Protein AF-A0A4P8IVI5-F1 (afdb_monomer_lite)

Organism: NCBI:txid2571746

pLDDT: mean 86.9, std 10.4, range [58.88, 97.25]

Structure (mmCIF, N/CA/C/O backbone):
data_AF-A0A4P8IVI5-F1
#
_entry.id   AF-A0A4P8IVI5-F1
#
loop_
_atom_site.group_PDB
_atom_site.id
_atom_site.type_symbol
_atom_site.label_atom_id
_atom_site.label_alt_id
_atom_site.label_comp_id
_atom_site.label_asym_id
_atom_site.label_entity_id
_atom_site.label_seq_id
_atom_site.pdbx_PDB_ins_code
_atom_site.Cartn_x
_atom_site.Cartn_y
_atom_site.Cartn_z
_atom_site.occupancy
_atom_site.B_iso_or_equiv
_atom_site.auth_seq_id
_atom_site.auth_comp_id
_atom_site.auth_asym_id
_atom_site.auth_atom_id
_atom_site.pdbx_PDB_model_num
ATOM 1 N N . MET A 1 1 ? 8.090 11.377 -7.245 1.00 81.50 1 MET A N 1
ATOM 2 C CA . MET A 1 1 ? 7.187 11.926 -6.215 1.00 81.50 1 MET A CA 1
ATOM 3 C C . MET A 1 1 ? 6.267 10.802 -5.793 1.00 81.50 1 MET A C 1
ATOM 5 O O . MET A 1 1 ? 5.756 10.123 -6.678 1.00 81.50 1 MET A O 1
ATOM 9 N N . SER A 1 2 ? 6.124 10.570 -4.494 1.00 87.19 2 SER A N 1
ATOM 10 C CA . SER A 1 2 ? 5.163 9.624 -3.925 1.00 87.19 2 SER A CA 1
ATOM 11 C C . SER A 1 2 ? 4.094 10.382 -3.147 1.00 87.19 2 SER A C 1
ATOM 13 O O . SER A 1 2 ? 4.310 11.529 -2.754 1.00 87.19 2 SER A O 1
ATOM 15 N N . TYR A 1 3 ? 2.944 9.745 -2.977 1.00 90.19 3 TYR A N 1
ATOM 16 C CA . TYR A 1 3 ? 1.829 10.260 -2.197 1.00 90.19 3 TYR A CA 1
ATOM 17 C C . TYR A 1 3 ? 1.395 9.202 -1.195 1.00 90.19 3 TYR A C 1
ATOM 19 O O . TYR A 1 3 ? 1.357 8.021 -1.541 1.00 90.19 3 TYR A O 1
ATOM 27 N N . ASP A 1 4 ? 1.029 9.650 0.001 1.00 91.94 4 ASP A N 1
ATOM 28 C CA . ASP A 1 4 ? 0.342 8.831 0.990 1.00 91.94 4 ASP A CA 1
ATOM 29 C C . ASP A 1 4 ? -1.165 9.048 0.859 1.00 91.94 4 ASP A C 1
ATOM 31 O O . ASP A 1 4 ? -1.666 10.175 0.924 1.00 91.94 4 ASP A O 1
ATOM 35 N N . LEU A 1 5 ? -1.884 7.956 0.638 1.00 91.19 5 LEU A N 1
ATOM 36 C CA . LEU A 1 5 ? -3.337 7.893 0.649 1.00 91.19 5 LEU A CA 1
ATOM 37 C C . LEU A 1 5 ? -3.762 7.236 1.959 1.00 91.19 5 LEU A C 1
ATOM 39 O O . LEU A 1 5 ? -3.210 6.209 2.339 1.00 91.19 5 LEU A O 1
ATOM 43 N N . PHE A 1 6 ? -4.731 7.823 2.653 1.00 90.25 6 PHE A N 1
ATOM 44 C CA . PHE A 1 6 ? -5.163 7.328 3.957 1.00 90.25 6 PHE A CA 1
ATOM 45 C C . PHE A 1 6 ? -6.538 6.680 3.847 1.00 90.25 6 PHE A C 1
ATOM 47 O O . PHE A 1 6 ? -7.491 7.316 3.396 1.00 90.25 6 PHE A O 1
ATOM 54 N N . PHE A 1 7 ? -6.639 5.431 4.290 1.00 87.19 7 PHE A N 1
ATOM 55 C CA . PHE A 1 7 ? -7.894 4.694 4.371 1.00 87.19 7 PHE A CA 1
ATOM 56 C C . PHE A 1 7 ? -8.352 4.595 5.821 1.00 87.19 7 PHE A C 1
ATOM 58 O O . PHE A 1 7 ? -7.573 4.237 6.706 1.00 87.19 7 PHE A O 1
ATOM 65 N N . THR A 1 8 ? -9.631 4.872 6.053 1.00 83.81 8 THR A N 1
ATOM 66 C CA . THR A 1 8 ? -10.284 4.627 7.338 1.00 83.81 8 THR A CA 1
ATOM 67 C C . THR A 1 8 ? -11.016 3.292 7.256 1.00 83.81 8 THR A C 1
ATOM 69 O O . THR A 1 8 ? -11.902 3.130 6.418 1.00 83.81 8 THR A O 1
ATOM 72 N N . LEU A 1 9 ? -10.647 2.331 8.105 1.00 77.00 9 LEU A N 1
ATOM 73 C CA . LEU A 1 9 ? -11.286 1.013 8.140 1.00 77.00 9 LEU A CA 1
ATOM 74 C C . LEU A 1 9 ? -12.496 1.034 9.078 1.00 77.00 9 LEU A C 1
ATOM 76 O O . LEU A 1 9 ? -12.388 1.611 10.150 1.00 77.00 9 LEU A O 1
ATOM 80 N N . PRO A 1 10 ? -13.629 0.391 8.750 1.00 75.00 10 PRO A N 1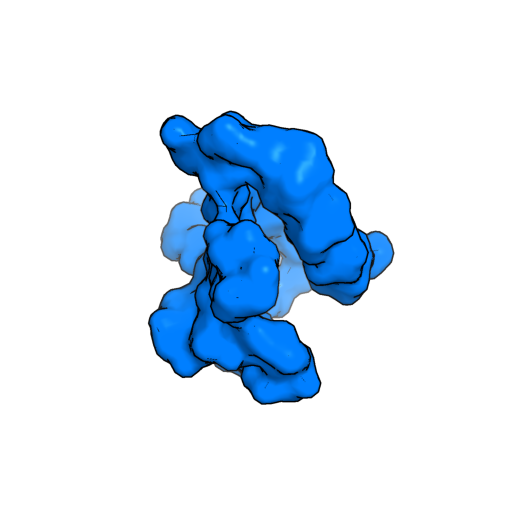
ATOM 81 C CA . PRO A 1 10 ? -14.860 0.464 9.550 1.00 75.00 10 PRO A CA 1
ATOM 82 C C . PRO A 1 10 ? -14.732 -0.114 10.969 1.00 75.00 10 PRO A C 1
ATOM 84 O O . PRO A 1 10 ? -15.561 0.184 11.825 1.00 75.00 10 PRO A O 1
ATOM 87 N N . ALA A 1 11 ? -13.706 -0.926 11.218 1.00 75.88 11 ALA A N 1
ATOM 88 C CA . ALA A 1 11 ? -13.339 -1.436 12.530 1.00 75.88 11 ALA A CA 1
ATOM 89 C C . ALA A 1 11 ? -11.883 -1.069 12.835 1.00 75.88 11 ALA A C 1
ATOM 91 O O . ALA A 1 11 ? -11.090 -0.857 11.915 1.00 75.88 11 ALA A O 1
ATOM 92 N N . ASP A 1 12 ? -11.535 -1.018 14.121 1.00 78.38 12 ASP A N 1
ATOM 93 C CA . ASP A 1 12 ? -10.134 -0.937 14.521 1.00 78.38 12 ASP A CA 1
ATOM 94 C C . ASP A 1 12 ? -9.425 -2.240 14.130 1.00 78.38 12 ASP A C 1
ATOM 96 O O . ASP A 1 12 ? -9.929 -3.333 14.402 1.00 78.38 12 ASP A O 1
ATOM 100 N N . VAL A 1 13 ? -8.286 -2.119 13.451 1.00 78.31 13 VAL A N 1
ATOM 101 C CA . VAL A 1 13 ? -7.511 -3.259 12.951 1.00 78.31 13 VAL A CA 1
ATOM 102 C C . VAL A 1 13 ? -6.113 -3.193 13.546 1.00 78.31 13 VAL A C 1
ATOM 104 O O . VAL A 1 13 ? -5.434 -2.162 13.489 1.00 78.31 13 VAL A O 1
ATOM 107 N N . ALA A 1 14 ? -5.670 -4.306 14.132 1.00 83.94 14 ALA A N 1
ATOM 108 C CA . ALA A 1 14 ? -4.321 -4.407 14.657 1.00 83.94 14 ALA A CA 1
ATOM 109 C C . ALA A 1 14 ? -3.309 -4.498 13.509 1.00 83.94 14 ALA A C 1
ATOM 111 O O . ALA A 1 14 ? -3.575 -5.088 12.463 1.00 83.94 14 ALA A O 1
ATOM 112 N N . GLN A 1 15 ? -2.109 -3.956 13.721 1.00 85.62 15 GLN A N 1
ATOM 113 C CA . GLN A 1 15 ? -1.026 -4.066 12.744 1.00 85.62 15 GLN A CA 1
ATOM 114 C C . GLN A 1 15 ? -0.736 -5.527 12.381 1.00 85.62 15 GLN A C 1
ATOM 116 O O . GLN A 1 15 ? -0.568 -5.838 11.205 1.00 85.62 15 GLN A O 1
ATOM 121 N N . ASP A 1 16 ? -0.769 -6.425 13.366 1.00 88.69 16 ASP A N 1
ATOM 122 C CA . ASP A 1 16 ? -0.543 -7.856 13.158 1.00 88.69 16 ASP A CA 1
ATOM 123 C C . ASP A 1 16 ? -1.552 -8.484 12.185 1.00 88.69 16 ASP A C 1
ATOM 125 O O . ASP A 1 16 ? -1.171 -9.348 11.394 1.00 88.69 16 ASP A O 1
ATOM 129 N N . ASP A 1 17 ? -2.810 -8.029 12.187 1.00 88.62 17 ASP A N 1
ATOM 130 C CA . ASP A 1 17 ? -3.847 -8.520 11.271 1.00 88.62 17 ASP A CA 1
ATOM 131 C C . ASP A 1 17 ? -3.587 -8.043 9.836 1.00 88.62 17 ASP A C 1
ATOM 133 O O . ASP A 1 17 ? -3.683 -8.825 8.884 1.00 88.62 17 ASP A O 1
ATOM 137 N N . VAL A 1 18 ? -3.188 -6.775 9.674 1.00 88.88 18 VAL A N 1
ATOM 138 C CA . VAL A 1 18 ? -2.786 -6.210 8.374 1.00 88.88 18 VAL A CA 1
ATOM 139 C C . VAL A 1 18 ? -1.572 -6.962 7.828 1.00 88.88 18 VAL A C 1
ATOM 141 O O . VAL A 1 18 ? -1.552 -7.390 6.673 1.00 88.88 18 VAL A O 1
ATOM 144 N N . GLU A 1 19 ? -0.561 -7.174 8.665 1.00 92.62 19 GLU A N 1
ATOM 145 C CA . GLU A 1 19 ? 0.637 -7.922 8.304 1.00 92.62 19 GLU A CA 1
ATOM 146 C C . GLU A 1 19 ? 0.317 -9.376 7.934 1.00 92.62 19 GLU A C 1
ATOM 148 O O . GLU A 1 19 ? 0.824 -9.891 6.933 1.00 92.62 19 GLU A O 1
ATOM 153 N N . ALA A 1 20 ? -0.541 -10.049 8.706 1.00 93.00 20 ALA A N 1
ATOM 154 C CA . ALA A 1 20 ? -0.971 -11.415 8.428 1.00 93.00 20 ALA A CA 1
ATOM 155 C C . ALA A 1 20 ? -1.698 -11.532 7.080 1.00 93.00 20 ALA A C 1
ATOM 157 O O . ALA A 1 20 ? -1.443 -12.490 6.344 1.00 93.00 20 ALA A O 1
ATOM 158 N N . TYR A 1 21 ? -2.538 -10.551 6.729 1.00 92.25 21 TYR A N 1
ATOM 159 C CA . TYR A 1 21 ? -3.209 -10.483 5.429 1.00 92.25 21 TYR A CA 1
ATOM 160 C C . TYR A 1 21 ? -2.205 -10.425 4.267 1.00 92.25 21 TYR A C 1
ATOM 162 O O . TYR A 1 21 ? -2.296 -11.212 3.322 1.00 92.25 21 TYR A O 1
ATOM 170 N N . PHE A 1 22 ? -1.204 -9.542 4.344 1.00 95.44 22 PHE A N 1
ATOM 171 C CA . PHE A 1 22 ? -0.242 -9.362 3.251 1.00 95.44 22 PHE A CA 1
ATOM 172 C C . PHE A 1 22 ? 0.819 -10.467 3.162 1.00 95.44 22 PHE A C 1
ATOM 174 O O . PHE A 1 22 ? 1.273 -10.770 2.060 1.00 95.44 22 PHE A O 1
ATOM 181 N N . ARG A 1 23 ? 1.171 -11.141 4.269 1.00 95.44 23 ARG A N 1
ATOM 182 C CA . ARG A 1 23 ? 2.125 -12.276 4.262 1.00 95.44 23 ARG A CA 1
ATOM 183 C C . ARG A 1 23 ? 1.709 -13.419 3.332 1.00 95.44 23 ARG A C 1
ATOM 185 O O . ARG A 1 23 ? 2.563 -14.173 2.875 1.00 95.44 23 ARG A O 1
ATOM 192 N N . GLN A 1 24 ? 0.412 -13.576 3.075 1.00 93.00 24 GLN A N 1
ATOM 193 C CA . GLN A 1 24 ? -0.121 -14.648 2.231 1.00 93.00 24 GLN A CA 1
ATOM 194 C C . GLN A 1 24 ? -0.099 -14.307 0.732 1.00 93.00 24 GLN A C 1
ATOM 196 O O . GLN A 1 24 ? -0.370 -15.173 -0.102 1.00 93.00 24 GLN A O 1
ATOM 201 N N . ARG A 1 25 ? 0.209 -13.056 0.372 1.00 93.81 25 ARG A N 1
ATOM 202 C CA . ARG A 1 25 ? 0.153 -12.554 -1.004 1.00 93.81 25 ARG A CA 1
ATOM 203 C C . ARG A 1 25 ? 1.538 -12.572 -1.646 1.00 93.81 25 ARG A C 1
ATOM 205 O O . ARG A 1 25 ? 2.567 -12.454 -0.985 1.00 93.81 25 ARG A O 1
ATOM 212 N N . ARG A 1 26 ? 1.574 -12.743 -2.968 1.00 94.50 26 ARG A N 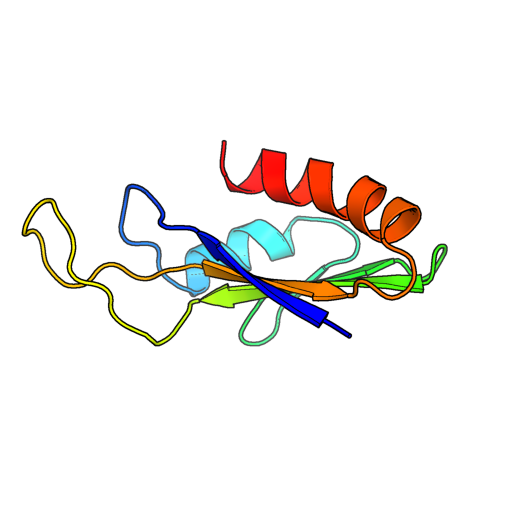1
ATOM 213 C CA . ARG A 1 26 ? 2.834 -12.724 -3.730 1.00 94.50 26 ARG A CA 1
ATOM 214 C C . ARG A 1 26 ? 3.359 -11.292 -3.821 1.00 94.50 26 ARG A C 1
ATOM 216 O O . ARG A 1 26 ? 2.581 -10.353 -3.738 1.00 94.50 26 ARG A O 1
ATOM 223 N N . CYS A 1 27 ? 4.669 -11.149 -4.016 1.00 96.25 27 CYS A N 1
ATOM 224 C CA . CYS A 1 27 ? 5.344 -9.853 -4.176 1.00 96.25 27 CYS A CA 1
ATOM 225 C C . CYS A 1 27 ? 5.324 -8.948 -2.930 1.00 96.25 27 CYS A C 1
ATOM 227 O O . CYS A 1 27 ? 5.791 -7.818 -3.010 1.00 96.25 27 CYS A O 1
ATOM 229 N N . TYR A 1 28 ? 4.866 -9.442 -1.775 1.00 97.25 28 TYR A N 1
ATOM 230 C CA . TYR A 1 28 ? 4.911 -8.701 -0.517 1.00 97.25 28 TYR A CA 1
ATOM 231 C C . TYR A 1 28 ? 6.090 -9.109 0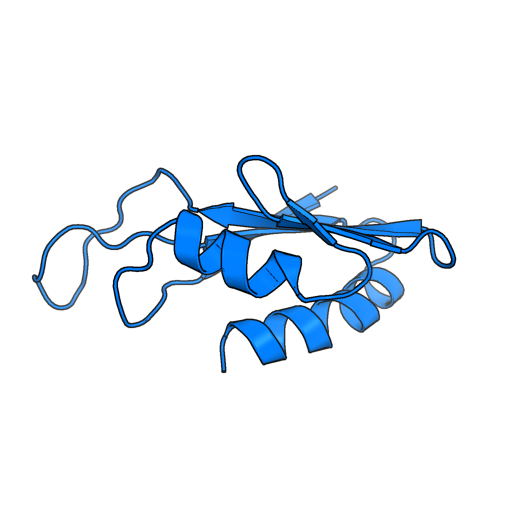.367 1.00 97.25 28 TYR A C 1
ATOM 233 O O . TYR A 1 28 ? 6.369 -10.291 0.577 1.00 97.25 28 TYR A O 1
ATOM 241 N N . ARG A 1 29 ? 6.742 -8.103 0.949 1.00 96.62 29 ARG A N 1
ATOM 242 C CA . ARG A 1 29 ? 7.640 -8.222 2.099 1.00 96.62 29 ARG A CA 1
ATOM 243 C C . ARG A 1 29 ? 6.985 -7.532 3.288 1.00 96.62 29 ARG A C 1
ATOM 245 O O . ARG A 1 29 ? 6.551 -6.389 3.166 1.00 96.62 29 ARG A O 1
ATOM 252 N N . VAL A 1 30 ? 6.924 -8.225 4.421 1.00 96.38 30 VAL A N 1
ATOM 253 C CA . VAL A 1 30 ? 6.261 -7.730 5.631 1.00 96.38 30 VAL A CA 1
ATOM 254 C C . VAL A 1 30 ? 7.284 -7.539 6.748 1.00 96.38 30 VAL A C 1
ATOM 256 O O . VAL A 1 30 ? 7.899 -8.517 7.170 1.00 96.38 30 VAL A O 1
ATOM 259 N N . ASP A 1 31 ? 7.470 -6.291 7.181 1.00 92.12 31 ASP A N 1
ATOM 260 C CA . ASP A 1 31 ? 8.417 -5.860 8.224 1.00 92.12 31 ASP A CA 1
ATOM 261 C C . ASP A 1 31 ? 7.981 -4.490 8.782 1.00 92.12 31 ASP A C 1
ATOM 263 O O . ASP A 1 31 ? 8.324 -3.450 8.222 1.00 92.12 31 ASP A O 1
ATOM 267 N N . GLY A 1 32 ? 7.132 -4.481 9.818 1.00 87.88 32 GLY A N 1
ATOM 268 C CA . GLY A 1 32 ? 6.562 -3.240 10.369 1.00 87.88 32 GLY A CA 1
ATOM 269 C C . GLY A 1 32 ? 5.544 -2.552 9.445 1.00 87.88 32 GLY A C 1
ATOM 270 O O . GLY A 1 32 ? 5.309 -1.351 9.549 1.00 87.88 32 GLY A O 1
ATOM 271 N N . GLY A 1 33 ? 4.989 -3.305 8.496 1.00 90.44 33 GLY A N 1
ATOM 272 C CA . GLY A 1 33 ? 4.205 -2.828 7.360 1.00 90.44 33 GLY A CA 1
ATOM 273 C C . GLY A 1 33 ? 4.324 -3.800 6.189 1.00 90.44 33 GLY A C 1
ATOM 274 O O . GLY A 1 33 ? 5.081 -4.769 6.249 1.00 90.44 33 GLY A O 1
ATOM 275 N N . ALA A 1 34 ? 3.582 -3.561 5.113 1.00 96.00 34 ALA A N 1
ATOM 276 C CA . ALA A 1 34 ? 3.563 -4.421 3.936 1.00 96.00 34 ALA A CA 1
ATOM 277 C C . ALA A 1 34 ? 4.066 -3.664 2.707 1.00 96.00 34 ALA A C 1
ATOM 279 O O . ALA A 1 34 ? 3.381 -2.793 2.178 1.00 96.00 34 ALA A O 1
ATOM 280 N N . THR A 1 35 ? 5.257 -4.018 2.232 1.00 97.00 35 THR A N 1
ATOM 281 C CA . THR A 1 35 ? 5.836 -3.467 1.002 1.00 97.00 35 THR A CA 1
ATOM 282 C C . THR A 1 35 ? 5.588 -4.426 -0.150 1.00 97.00 35 THR A C 1
ATOM 284 O O . THR A 1 35 ? 6.024 -5.575 -0.096 1.00 97.00 35 THR A O 1
ATOM 287 N N . TYR A 1 36 ? 4.917 -3.953 -1.192 1.00 97.25 36 TYR A N 1
ATOM 288 C CA . TYR A 1 36 ? 4.823 -4.634 -2.474 1.00 97.25 36 TYR A CA 1
ATOM 289 C C . TYR A 1 36 ? 6.027 -4.274 -3.340 1.00 97.25 36 TYR A C 1
ATOM 291 O O . TYR A 1 36 ? 6.371 -3.097 -3.463 1.00 97.25 36 TYR A O 1
ATOM 299 N N . GLU A 1 37 ? 6.635 -5.269 -3.972 1.00 96.69 37 GLU A N 1
ATOM 300 C CA . GLU A 1 37 ? 7.691 -5.090 -4.962 1.00 96.69 37 GLU A CA 1
ATOM 301 C C . GLU A 1 37 ? 7.580 -6.183 -6.030 1.00 96.69 37 GLU A C 1
ATOM 303 O O . GLU A 1 37 ? 7.732 -7.376 -5.751 1.00 96.69 37 GLU A O 1
ATOM 308 N N . ASN A 1 38 ? 7.327 -5.773 -7.271 1.00 95.88 38 ASN A N 1
ATOM 309 C CA . ASN A 1 38 ? 7.323 -6.665 -8.419 1.00 95.88 38 ASN A CA 1
ATOM 310 C C . ASN A 1 38 ? 8.645 -6.516 -9.194 1.00 95.88 38 ASN A C 1
ATOM 312 O O . ASN A 1 38 ? 8.856 -5.486 -9.841 1.00 95.88 38 ASN A O 1
ATOM 316 N N . PRO A 1 39 ? 9.547 -7.515 -9.159 1.00 93.69 39 PRO A N 1
ATOM 317 C CA . PRO A 1 39 ? 10.848 -7.417 -9.820 1.00 93.69 39 PRO A CA 1
ATOM 318 C C . PRO A 1 39 ? 10.746 -7.404 -11.351 1.00 93.69 39 PRO A C 1
ATOM 320 O O . PRO A 1 39 ? 11.646 -6.882 -12.007 1.00 93.69 39 PRO A O 1
ATOM 323 N N . ASP A 1 40 ? 9.660 -7.934 -11.922 1.00 94.50 40 ASP A N 1
ATOM 324 C CA . ASP A 1 40 ? 9.479 -8.014 -13.374 1.00 94.50 40 ASP A CA 1
ATOM 325 C C . ASP A 1 40 ? 9.079 -6.656 -13.977 1.00 94.50 40 ASP A C 1
ATOM 327 O O . ASP A 1 40 ? 9.404 -6.357 -15.127 1.00 94.50 40 ASP A O 1
ATOM 331 N N . THR A 1 41 ? 8.397 -5.808 -13.202 1.00 92.56 41 THR A N 1
ATOM 332 C CA . THR A 1 41 ? 7.903 -4.492 -13.651 1.00 92.56 41 THR A CA 1
ATOM 333 C C . THR A 1 41 ? 8.610 -3.318 -12.969 1.00 92.56 41 THR A C 1
ATOM 335 O O . THR A 1 41 ? 8.562 -2.179 -13.450 1.00 92.56 41 THR A O 1
ATOM 338 N N . GLY A 1 42 ? 9.287 -3.579 -11.848 1.00 92.81 42 GLY A N 1
ATOM 339 C CA . GLY A 1 42 ? 9.881 -2.568 -10.980 1.00 92.81 42 GLY A CA 1
ATOM 340 C C . GLY A 1 42 ? 8.842 -1.689 -10.277 1.00 92.81 42 GLY A C 1
ATOM 341 O O . GLY A 1 42 ? 9.171 -0.562 -9.892 1.00 92.81 42 GLY A O 1
ATOM 342 N N . VAL A 1 43 ? 7.587 -2.141 -10.174 1.00 94.94 43 VAL A N 1
ATOM 343 C CA . VAL A 1 43 ? 6.546 -1.459 -9.396 1.00 94.94 43 VAL A CA 1
ATOM 344 C C . VAL A 1 43 ? 6.709 -1.774 -7.921 1.00 94.94 43 VAL A C 1
ATOM 346 O O . VAL A 1 43 ? 6.996 -2.906 -7.535 1.00 94.94 43 VAL A O 1
ATOM 349 N N . TYR A 1 44 ? 6.499 -0.751 -7.099 1.00 95.31 44 TYR A N 1
ATOM 350 C CA . TYR A 1 44 ? 6.499 -0.876 -5.655 1.00 95.31 44 TYR A CA 1
ATOM 351 C C . TYR A 1 44 ? 5.557 0.139 -5.006 1.00 95.31 44 TYR A C 1
ATOM 353 O O . TYR A 1 44 ? 5.323 1.233 -5.527 1.00 95.31 44 TYR A O 1
ATOM 361 N N . PHE A 1 45 ? 5.022 -0.234 -3.855 1.00 96.44 45 PHE A N 1
ATOM 362 C CA . PHE A 1 45 ? 4.178 0.594 -2.995 1.00 96.44 45 PHE A CA 1
ATOM 363 C C . PHE A 1 45 ? 4.118 -0.052 -1.612 1.00 96.44 45 PHE A C 1
ATOM 365 O O . PHE A 1 45 ? 4.550 -1.193 -1.445 1.00 96.44 45 PHE A O 1
ATOM 372 N N . SER A 1 46 ? 3.599 0.646 -0.608 1.00 95.62 46 SER A N 1
ATOM 373 C CA . SER A 1 46 ? 3.524 0.082 0.741 1.00 95.62 46 SER A CA 1
ATOM 374 C C . SER A 1 46 ? 2.244 0.442 1.472 1.00 95.62 46 SER A C 1
ATOM 376 O O . SER A 1 46 ? 1.697 1.523 1.277 1.00 95.62 46 SER A O 1
ATOM 378 N N . PHE A 1 47 ? 1.821 -0.454 2.355 1.00 94.81 47 PHE A N 1
ATOM 379 C CA . PHE A 1 47 ? 0.769 -0.245 3.340 1.00 94.81 47 PHE A CA 1
ATOM 380 C C . PHE A 1 47 ? 1.394 -0.232 4.734 1.00 94.81 47 PHE A C 1
ATOM 382 O O . PHE A 1 47 ? 2.203 -1.104 5.058 1.00 94.81 47 PHE A O 1
ATOM 389 N N . ALA A 1 48 ? 1.002 0.720 5.567 1.00 91.44 48 ALA A N 1
ATOM 390 C CA . ALA A 1 48 ? 1.385 0.777 6.971 1.00 91.44 48 ALA A CA 1
ATOM 391 C C . ALA A 1 48 ? 0.206 1.262 7.812 1.00 91.44 48 ALA A C 1
ATOM 393 O O . ALA A 1 48 ? -0.639 2.017 7.329 1.00 91.44 48 ALA A O 1
ATOM 394 N N . VAL A 1 49 ? 0.144 0.834 9.070 1.00 89.06 49 VAL A N 1
ATOM 395 C CA . VAL A 1 49 ? -0.778 1.445 10.030 1.00 89.06 49 VAL A CA 1
ATOM 396 C C . VAL A 1 49 ? -0.272 2.858 10.314 1.00 89.06 49 VAL A C 1
ATOM 398 O O . VAL A 1 49 ? 0.887 3.043 10.672 1.00 89.06 49 VAL A O 1
ATOM 401 N N . ASP A 1 50 ? -1.128 3.853 10.110 1.00 86.94 50 ASP A N 1
ATOM 402 C CA . ASP A 1 50 ? -0.855 5.238 10.479 1.00 86.94 50 ASP A CA 1
ATOM 403 C C . ASP A 1 50 ? -0.900 5.356 12.006 1.00 86.94 50 ASP A C 1
ATOM 405 O O . ASP A 1 50 ? -1.919 5.058 12.632 1.00 86.94 50 ASP A O 1
ATOM 409 N N . GLU A 1 51 ? 0.203 5.803 12.605 1.00 75.44 51 GLU A N 1
ATOM 410 C CA . GLU A 1 51 ? 0.285 6.078 14.046 1.00 75.44 51 GLU A CA 1
ATOM 411 C C . GLU A 1 51 ? -0.543 7.315 14.444 1.00 75.44 51 GLU A C 1
ATOM 413 O O . GLU A 1 51 ? -0.777 7.563 15.627 1.00 75.44 51 GLU A O 1
ATOM 418 N N . GLY A 1 52 ? -1.006 8.098 13.461 1.00 69.31 52 GLY A N 1
ATOM 419 C CA . GLY A 1 52 ? -1.919 9.213 13.664 1.00 69.31 52 GLY A CA 1
ATOM 420 C C . GLY A 1 52 ? -3.333 8.759 14.028 1.00 69.31 52 GLY A C 1
ATOM 421 O O . GLY A 1 52 ? -4.083 8.264 13.185 1.00 69.31 52 GLY A O 1
ATOM 422 N N . GLU A 1 53 ? -3.741 9.010 15.271 1.00 64.38 53 GLU A N 1
ATOM 423 C CA . GLU A 1 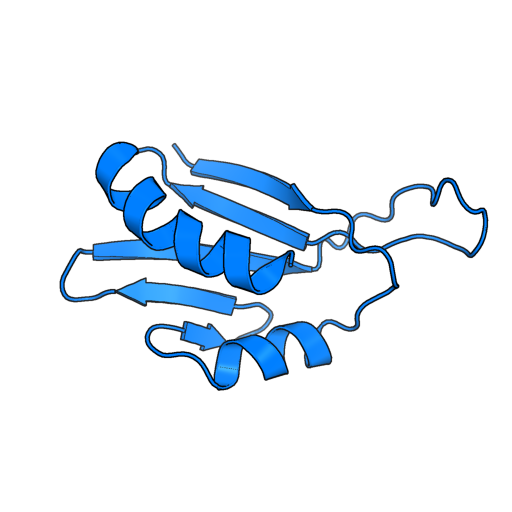53 ? -5.130 8.841 15.698 1.00 64.38 53 GLU A CA 1
ATOM 424 C C . GLU A 1 53 ? -6.036 9.890 15.037 1.00 64.38 53 GLU A C 1
ATOM 426 O O . GLU A 1 53 ? -5.780 11.096 15.121 1.00 64.38 53 GLU A O 1
ATOM 431 N N . VAL A 1 54 ? -7.131 9.448 14.409 1.00 67.81 54 VAL A N 1
ATOM 432 C CA . VAL A 1 54 ? -8.218 10.345 13.985 1.00 67.81 54 VAL A CA 1
ATOM 433 C C . VAL A 1 54 ? -9.435 10.217 14.890 1.00 67.81 54 VAL A C 1
ATOM 435 O O . VAL A 1 54 ? -9.728 9.117 15.373 1.00 67.81 54 VAL A O 1
ATOM 438 N N . PRO A 1 55 ? -10.174 11.325 15.109 1.00 62.16 55 PRO A N 1
ATOM 439 C CA . PRO A 1 55 ? -11.454 11.272 15.794 1.00 62.16 55 PRO A CA 1
ATOM 440 C C . PRO A 1 55 ? -12.381 10.309 15.057 1.00 62.16 55 PRO A C 1
ATOM 442 O O . PRO A 1 55 ? -12.699 10.516 13.887 1.00 62.16 55 PRO A O 1
ATOM 445 N N . ASN A 1 56 ? -12.815 9.260 15.742 1.00 66.44 56 ASN A N 1
ATOM 446 C CA . ASN A 1 56 ? -13.831 8.374 15.210 1.00 66.44 56 ASN A CA 1
ATOM 447 C C . ASN A 1 56 ? -15.191 9.071 15.289 1.00 66.44 56 ASN A C 1
ATOM 449 O O . ASN A 1 56 ? -15.661 9.410 16.379 1.00 66.44 56 ASN A O 1
ATOM 453 N N . GLU A 1 57 ? -15.840 9.252 14.141 1.00 64.38 57 GLU A N 1
ATOM 454 C CA . GLU A 1 57 ? -17.162 9.881 14.046 1.00 64.38 57 GLU A CA 1
ATOM 455 C C . GLU A 1 57 ? -18.249 9.106 14.817 1.00 64.38 57 GLU A C 1
ATOM 457 O O . GLU A 1 57 ? -19.283 9.671 15.169 1.00 64.38 57 GLU A O 1
ATOM 462 N N . GLN A 1 58 ? -18.005 7.831 15.139 1.00 65.00 58 GLN A N 1
ATOM 463 C CA . GLN A 1 58 ? -18.912 6.960 15.894 1.00 65.00 58 GLN A CA 1
ATOM 464 C C . GLN A 1 58 ? -18.667 6.991 17.415 1.00 65.00 58 GLN A C 1
ATOM 466 O O . GLN A 1 58 ? -19.393 6.341 18.166 1.00 65.00 58 GLN A O 1
ATOM 471 N N . GLY A 1 59 ? -17.667 7.742 17.896 1.00 58.88 59 GLY A N 1
ATOM 472 C CA . GLY A 1 59 ? -17.436 7.968 19.328 1.00 58.88 59 GLY A CA 1
ATOM 473 C C . GLY A 1 59 ? -16.913 6.761 20.118 1.00 58.88 59 GLY A C 1
ATOM 474 O O . GLY A 1 59 ? -16.952 6.784 21.347 1.00 58.88 59 GLY A O 1
ATOM 475 N N . THR A 1 60 ? -16.416 5.714 19.453 1.00 62.56 60 THR A N 1
ATOM 476 C CA . THR A 1 60 ? -15.942 4.473 20.099 1.00 62.56 60 THR A CA 1
ATOM 477 C C . THR A 1 60 ? -14.455 4.479 20.488 1.00 62.56 60 THR A C 1
ATOM 479 O O . THR A 1 60 ? -13.942 3.459 20.937 1.00 62.56 60 THR A O 1
ATOM 482 N N . GLY A 1 61 ? -13.770 5.622 20.378 1.00 62.38 61 GLY A N 1
ATOM 483 C CA . GLY A 1 61 ? -12.327 5.770 20.628 1.00 62.38 61 GLY A CA 1
ATOM 484 C C . GLY A 1 61 ? -11.562 6.179 19.363 1.00 62.38 61 GLY A C 1
ATOM 485 O O . GLY A 1 61 ? -12.183 6.298 18.311 1.00 62.38 61 GLY A O 1
ATOM 486 N N . PRO A 1 62 ? -10.249 6.450 19.440 1.00 62.59 62 PRO A N 1
ATOM 487 C CA . PRO A 1 62 ? -9.448 6.782 18.263 1.00 62.59 62 PRO A CA 1
ATOM 488 C C . PRO A 1 62 ? -9.458 5.632 17.249 1.00 62.59 62 PRO A C 1
ATOM 490 O O . PRO A 1 62 ? -9.380 4.464 17.624 1.00 62.59 62 PRO A O 1
ATOM 493 N N . GLN A 1 63 ? -9.570 5.966 15.964 1.00 72.75 63 GLN A N 1
ATOM 494 C CA . GLN A 1 63 ? -9.569 4.993 14.872 1.00 72.75 63 GLN A CA 1
ATOM 495 C C . GLN A 1 63 ? -8.232 5.052 14.143 1.00 72.75 63 GLN A C 1
ATOM 497 O O . GLN A 1 63 ? -7.782 6.131 13.747 1.00 72.75 63 GLN A O 1
ATOM 502 N N . ARG A 1 64 ? -7.594 3.894 13.964 1.00 78.06 64 ARG A N 1
ATOM 503 C CA . ARG A 1 64 ? -6.365 3.784 13.177 1.00 78.06 64 ARG A CA 1
ATOM 504 C C . ARG A 1 64 ? -6.681 3.889 11.690 1.00 78.06 64 ARG A C 1
ATOM 506 O O . ARG A 1 64 ? -7.702 3.383 11.217 1.00 78.06 64 ARG A O 1
ATOM 513 N N . ARG A 1 65 ? -5.790 4.540 10.946 1.00 87.44 65 ARG A N 1
ATOM 514 C CA . ARG A 1 65 ? -5.848 4.606 9.481 1.00 87.44 65 ARG A CA 1
ATOM 515 C C . ARG A 1 65 ? -4.791 3.698 8.884 1.00 87.44 65 ARG A C 1
ATOM 517 O O . ARG A 1 65 ? -3.820 3.338 9.541 1.00 87.44 65 ARG A O 1
ATOM 524 N N . ILE A 1 66 ? -4.971 3.355 7.620 1.00 91.00 66 ILE A N 1
ATOM 525 C CA . ILE A 1 66 ? -3.930 2.718 6.822 1.00 91.00 66 ILE A CA 1
ATOM 526 C C . ILE A 1 66 ? -3.362 3.768 5.884 1.00 91.00 66 ILE A C 1
ATOM 528 O O . ILE A 1 66 ? -4.105 4.354 5.098 1.00 91.00 66 ILE A O 1
ATOM 532 N N . ALA A 1 67 ? -2.059 4.004 5.973 1.00 92.75 67 ALA A N 1
ATOM 533 C CA . ALA A 1 67 ? -1.314 4.784 5.004 1.00 92.75 67 ALA A CA 1
ATOM 534 C C . ALA A 1 67 ? -0.899 3.877 3.842 1.00 92.75 67 ALA A C 1
ATOM 536 O O . ALA A 1 67 ? -0.270 2.836 4.038 1.00 92.75 67 ALA A O 1
ATOM 537 N N . PHE A 1 68 ? -1.246 4.285 2.629 1.00 95.06 68 PHE A N 1
ATOM 538 C CA . PHE A 1 68 ? -0.857 3.645 1.386 1.00 95.06 68 PHE A CA 1
ATOM 539 C C . PHE A 1 68 ? 0.040 4.580 0.581 1.00 95.06 68 PHE A C 1
ATOM 541 O O . PHE A 1 68 ? -0.418 5.594 0.052 1.00 95.06 68 PHE A O 1
ATOM 548 N N . ASN A 1 69 ? 1.323 4.234 0.492 1.00 95.25 69 ASN A N 1
ATOM 549 C CA . ASN A 1 69 ? 2.316 5.015 -0.231 1.00 95.25 69 ASN A CA 1
ATOM 550 C C . ASN A 1 69 ? 2.427 4.532 -1.676 1.00 95.25 69 ASN A C 1
ATOM 552 O O . ASN A 1 69 ? 2.853 3.402 -1.926 1.00 95.25 69 ASN A O 1
ATOM 556 N N . LEU A 1 70 ? 2.101 5.406 -2.627 1.00 94.62 70 LEU A N 1
ATOM 557 C CA . LEU A 1 70 ? 2.192 5.120 -4.056 1.00 94.62 70 LEU A CA 1
ATOM 558 C C . LEU A 1 70 ? 3.182 6.060 -4.742 1.00 94.62 70 LEU A C 1
ATOM 560 O O . LEU A 1 70 ? 3.080 7.286 -4.647 1.00 94.62 70 LEU A O 1
ATOM 564 N N . ASN A 1 71 ? 4.112 5.494 -5.511 1.00 91.50 71 ASN A N 1
ATOM 565 C CA . ASN A 1 71 ? 4.992 6.280 -6.368 1.00 91.50 71 ASN A CA 1
ATOM 566 C C . ASN A 1 71 ? 4.278 6.695 -7.669 1.00 91.50 71 ASN A C 1
ATOM 568 O O . ASN A 1 71 ? 3.757 5.868 -8.413 1.00 91.50 71 ASN A O 1
ATOM 572 N N . TYR A 1 72 ? 4.319 7.991 -7.979 1.00 82.62 72 TYR A N 1
ATOM 573 C CA . TYR A 1 72 ? 3.665 8.596 -9.138 1.00 82.62 72 TYR A CA 1
ATOM 574 C C . TYR A 1 72 ? 4.607 8.866 -10.323 1.00 82.62 72 TYR A C 1
ATOM 576 O O . TYR A 1 72 ? 4.274 9.623 -11.230 1.00 82.62 72 TYR A O 1
ATOM 584 N N . PHE A 1 73 ? 5.811 8.285 -10.338 1.00 79.56 73 PHE A N 1
ATOM 585 C CA . PHE A 1 73 ? 6.787 8.495 -11.417 1.00 79.56 73 PHE A CA 1
ATOM 586 C C . PHE A 1 73 ? 6.360 7.854 -12.753 1.00 79.56 73 PHE A C 1
ATOM 588 O O . PHE A 1 73 ? 6.713 8.348 -13.820 1.00 79.56 73 PHE A O 1
ATOM 595 N N . ARG A 1 74 ? 5.565 6.774 -12.706 1.00 86.50 74 ARG A N 1
ATOM 596 C CA . ARG A 1 74 ? 4.922 6.124 -13.866 1.00 86.50 74 ARG A CA 1
ATOM 597 C C . ARG A 1 74 ? 3.483 5.746 -13.499 1.00 86.50 74 ARG A C 1
ATOM 599 O O . ARG A 1 74 ? 3.194 4.567 -13.298 1.00 86.50 74 ARG A O 1
ATOM 606 N N . PRO A 1 75 ? 2.582 6.732 -13.377 1.00 82.69 75 PRO A N 1
ATOM 607 C CA . PRO A 1 75 ? 1.314 6.544 -12.677 1.00 82.69 75 PRO A CA 1
ATOM 608 C C . PRO A 1 75 ? 0.401 5.520 -13.354 1.00 82.69 75 PRO A C 1
ATOM 610 O O . PRO A 1 75 ? -0.296 4.787 -12.669 1.00 82.69 75 PRO A O 1
ATOM 613 N N . HIS A 1 76 ? 0.458 5.399 -14.683 1.00 86.19 76 HIS A N 1
ATOM 614 C CA . HIS A 1 76 ? -0.314 4.399 -15.420 1.00 86.19 76 HIS A CA 1
ATOM 615 C C . HIS A 1 76 ? 0.158 2.958 -15.162 1.00 86.19 76 HIS A C 1
ATOM 617 O O . HIS A 1 76 ? -0.669 2.064 -15.166 1.00 86.19 76 HIS A O 1
ATOM 623 N N . ILE A 1 77 ? 1.449 2.715 -14.906 1.00 91.12 77 ILE A N 1
ATOM 624 C CA . ILE A 1 77 ? 1.952 1.365 -14.587 1.00 91.12 77 ILE A CA 1
ATOM 625 C C . ILE A 1 77 ? 1.717 1.048 -1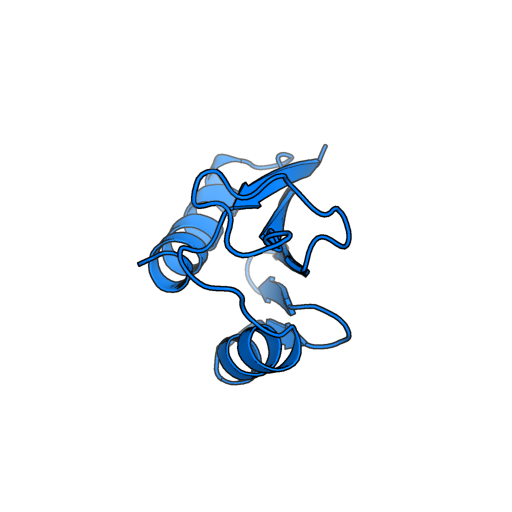3.109 1.00 91.12 77 ILE A C 1
ATOM 627 O O . ILE A 1 77 ? 1.162 0.009 -12.777 1.00 91.12 77 ILE A O 1
ATOM 631 N N . PHE A 1 78 ? 2.080 1.981 -12.225 1.00 93.94 78 PHE A N 1
ATOM 632 C CA . PHE A 1 78 ? 1.921 1.807 -10.780 1.00 93.94 78 PHE A CA 1
ATOM 633 C C . PHE A 1 78 ? 0.449 1.685 -10.387 1.00 93.94 78 PHE A C 1
ATOM 635 O O . PHE A 1 78 ? 0.109 0.833 -9.579 1.00 93.94 78 PHE A O 1
ATOM 642 N N . GLY A 1 79 ? -0.429 2.493 -10.988 1.00 92.50 79 GLY A N 1
ATOM 643 C CA . GLY A 1 79 ? -1.866 2.426 -10.742 1.00 92.50 79 GLY A CA 1
ATOM 644 C C . GLY A 1 79 ? -2.489 1.099 -11.172 1.00 92.50 79 GLY A C 1
ATOM 645 O O . GLY A 1 79 ? -3.327 0.584 -10.447 1.00 92.50 79 GLY A O 1
ATOM 646 N N . LEU A 1 80 ? -2.060 0.518 -12.301 1.00 94.88 80 LEU A N 1
ATOM 647 C CA . LEU A 1 80 ? -2.597 -0.760 -12.791 1.00 94.88 80 LEU A CA 1
ATOM 648 C C . LEU A 1 80 ? -2.253 -1.949 -11.885 1.00 94.88 80 LEU A C 1
ATOM 650 O O . LEU A 1 80 ? -3.051 -2.873 -11.787 1.00 94.88 80 LEU A O 1
ATOM 654 N N . GLU A 1 81 ? -1.089 -1.942 -11.234 1.00 95.19 81 GLU A N 1
ATOM 655 C CA . GLU A 1 81 ? -0.719 -2.992 -10.271 1.00 95.19 81 GLU A CA 1
ATOM 656 C C . GLU A 1 81 ? -1.236 -2.704 -8.856 1.00 95.19 81 GLU A C 1
ATOM 658 O O . GLU A 1 81 ? -1.595 -3.628 -8.135 1.00 95.19 81 GLU A O 1
ATOM 663 N N . ALA A 1 82 ? -1.311 -1.431 -8.459 1.00 95.12 82 ALA A N 1
ATOM 664 C CA . ALA A 1 82 ? -1.827 -1.038 -7.153 1.00 95.12 82 ALA A CA 1
ATOM 665 C C . ALA A 1 82 ? -3.342 -1.230 -7.021 1.00 95.12 82 ALA A C 1
ATOM 667 O O . ALA A 1 82 ? -3.803 -1.646 -5.962 1.00 95.12 82 ALA A O 1
ATOM 668 N N . GLU A 1 83 ? -4.116 -0.915 -8.064 1.00 94.62 83 GLU A N 1
ATOM 669 C CA . GLU A 1 83 ? -5.582 -0.976 -8.035 1.00 94.62 83 GLU A CA 1
ATOM 670 C C . GLU A 1 83 ? -6.123 -2.330 -7.552 1.00 94.62 83 GLU A C 1
ATOM 672 O O . GLU A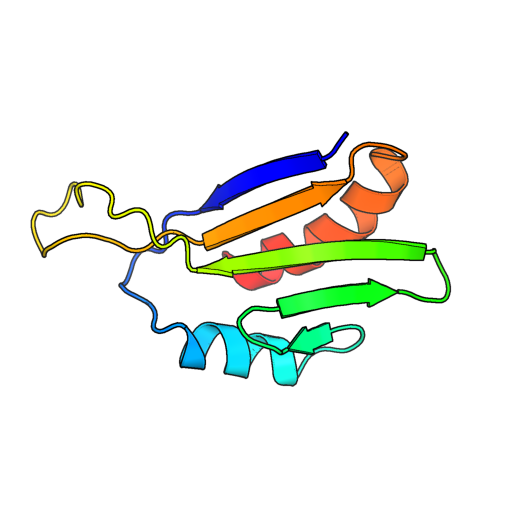 1 83 ? -6.864 -2.314 -6.570 1.00 94.62 83 GLU A O 1
ATOM 677 N N . PRO A 1 84 ? -5.730 -3.493 -8.109 1.00 95.00 84 PRO A N 1
ATOM 678 C CA . PRO A 1 84 ? -6.275 -4.769 -7.652 1.00 95.00 84 PRO A CA 1
ATOM 679 C C . PRO A 1 84 ? -5.893 -5.098 -6.201 1.00 95.00 84 PRO A C 1
ATOM 681 O O . PRO A 1 84 ? -6.675 -5.736 -5.495 1.00 95.00 84 PRO A O 1
ATOM 684 N N . GLU A 1 85 ? -4.721 -4.658 -5.729 1.00 95.38 85 GLU A N 1
ATOM 685 C CA . GLU A 1 85 ? -4.305 -4.866 -4.338 1.00 95.38 85 GLU A CA 1
ATOM 686 C C . GLU A 1 85 ? -5.070 -3.960 -3.367 1.00 95.38 85 GLU A C 1
ATOM 688 O O . GLU A 1 85 ? -5.507 -4.426 -2.313 1.00 95.38 85 GLU A O 1
ATOM 693 N N . VAL A 1 86 ? -5.289 -2.691 -3.731 1.00 94.19 86 VAL A N 1
ATOM 694 C CA . VAL A 1 86 ? -6.109 -1.755 -2.949 1.00 94.19 86 VAL A CA 1
ATOM 695 C C . VAL A 1 86 ? -7.562 -2.220 -2.921 1.00 94.19 86 VAL A C 1
ATOM 697 O O . VAL A 1 86 ? -8.118 -2.343 -1.834 1.00 94.19 86 VAL A O 1
ATOM 700 N N . SER A 1 87 ? -8.156 -2.544 -4.072 1.00 93.81 87 SER A N 1
ATOM 701 C CA . SER A 1 87 ? -9.542 -3.019 -4.179 1.00 93.81 87 SER A CA 1
ATOM 702 C C . SER A 1 87 ? -9.771 -4.282 -3.347 1.00 93.81 87 SER A C 1
ATOM 704 O O . SER A 1 87 ? -10.740 -4.358 -2.597 1.00 93.81 87 SER A O 1
ATOM 706 N N . ALA A 1 88 ? -8.845 -5.247 -3.387 1.00 92.62 88 ALA A N 1
ATOM 707 C CA . ALA A 1 88 ? -8.943 -6.444 -2.553 1.00 92.62 88 ALA A CA 1
ATOM 708 C C . ALA A 1 88 ? -8.793 -6.153 -1.050 1.00 92.62 88 ALA A C 1
ATOM 710 O O . ALA A 1 88 ? -9.342 -6.889 -0.234 1.00 92.62 88 ALA A O 1
ATOM 711 N N . PHE A 1 89 ? -8.019 -5.129 -0.682 1.00 90.94 89 PHE A N 1
ATOM 712 C CA . PHE A 1 89 ? -7.781 -4.760 0.711 1.00 90.94 89 PHE A CA 1
ATOM 713 C C . PHE A 1 89 ? -8.957 -3.999 1.338 1.00 90.94 89 PHE A C 1
ATOM 715 O O . PHE A 1 89 ? -9.286 -4.257 2.494 1.00 90.94 89 PHE A O 1
ATOM 722 N N . VAL A 1 90 ? -9.584 -3.075 0.600 1.00 86.56 90 VAL A N 1
ATOM 723 C CA . VAL A 1 90 ? -10.644 -2.205 1.145 1.00 86.56 90 VAL A CA 1
ATOM 724 C C . VAL A 1 90 ? -12.058 -2.788 1.041 1.00 86.56 90 VAL A C 1
ATOM 726 O O . VAL A 1 90 ? -12.906 -2.374 1.831 1.00 86.56 90 VAL A O 1
ATOM 729 N N . GLY A 1 91 ? -12.287 -3.775 0.162 1.00 73.38 91 GLY A N 1
ATOM 730 C CA . GLY A 1 91 ? -13.556 -4.514 0.054 1.00 73.38 91 GLY A CA 1
ATOM 731 C C . GLY A 1 91 ? -14.599 -3.865 -0.847 1.00 73.38 91 GLY A C 1
ATOM 732 O O . GLY A 1 91 ? -15.055 -2.746 -0.530 1.00 73.38 91 GLY A O 1
#

Foldseek 3Di:
DKDKDKAFAPDADDQVRQQVVQVVDPQWDGDQWTWGADPVLRAIKTKHWDPDFDDDPVNPDTTIIIIIMGDPPPVVSNVVVVVVVVVVVRD

Radius of gyration: 13.61 Å; chains: 1; bounding box: 30×27×36 Å

Secondary structure (DSSP, 8-state):
-EEEEEEE-SS---HHHHHHHHHTSTTEEESSSEEEEETTTTEEEEEEEEEEEE--TTSSS-EEEEEEEEE-SSHHHHHHHHHHHHHHHH-

Sequence (91 aa):
MSYDLFFTLPADVAQDDVEAYFRQRRCYRVDGGATYENPDTGVYFSFAVDEGEVPNEQGTGPQRRIAFNLNYFRPHIFGLEAEPEVSAFVG